Protein AF-B7QLJ0-F1 (afdb_monomer_lite)

Organism: Ixodes scapularis (NCBI:txid6945)

pLDDT: mean 97.87, std 1.23, range [89.75, 98.88]

Sequence (161 aa):
YNNQWMVLDYKLFDPTSKKLPKNLLWILEQMPGYTMSKDVTSVLEKQGYWASYNSPYFQEIIDKSGFPALVKKYGDWYSYAKTPRALIFKRDQKKAVDISSVMKLLRYNDFVNDPLSRCTSCDPPHNAANAISARGDLNPANGTYPFKALSHLAYGGTDAK

InterPro domains:
  IPR007000 Phospholipase B-like [PF04916] (1-161)
  IPR007000 Phospholipase B-like [PTHR12370] (1-161)

Radius of gyration: 17.12 Å; chains: 1; bounding box: 38×37×48 Å

Foldseek 3Di:
DWDWDKDADPVQDDPVDLARDWPRIKIWTDDVPDIDIDTCRVVCSVLVHDDDDPADDDPVCCVVVCLVVVCVQQNQCSPPCQNLANVLCSVCVVQCPDPVSVQCQQQDFPQVPDPSQADPQKVVRRFQLSGSWRDLCPADQPIDDPDDSRHNDPDTRDDDD

Structure (mmCIF, N/CA/C/O backbone):
data_AF-B7QLJ0-F1
#
_entry.id   AF-B7QLJ0-F1
#
loop_
_atom_site.group_PDB
_atom_site.id
_atom_site.type_symbol
_atom_site.label_atom_id
_atom_site.label_alt_id
_atom_site.label_comp_id
_atom_site.label_asym_id
_atom_site.label_entity_id
_atom_site.label_seq_id
_atom_site.pdbx_PDB_ins_code
_atom_site.Cartn_x
_atom_site.Cartn_y
_atom_site.Cartn_z
_atom_site.occupancy
_atom_site.B_iso_or_equiv
_atom_site.auth_seq_id
_atom_site.auth_comp_id
_atom_site.auth_asym_id
_atom_site.auth_atom_id
_atom_site.pdbx_PDB_model_num
ATOM 1 N N . TYR A 1 1 ? -13.972 -6.790 -11.359 1.00 89.75 1 TYR A N 1
ATOM 2 C CA . TYR A 1 1 ? -13.189 -5.827 -10.564 1.00 89.75 1 TYR A CA 1
ATOM 3 C C . TYR A 1 1 ? -12.864 -6.498 -9.237 1.00 89.75 1 TYR A C 1
ATOM 5 O O . TYR A 1 1 ? -13.769 -6.704 -8.442 1.00 89.75 1 TYR A O 1
ATOM 13 N N . ASN A 1 2 ? -11.625 -6.959 -9.069 1.00 97.38 2 ASN A N 1
ATOM 14 C CA . ASN A 1 2 ? -11.165 -7.695 -7.886 1.00 97.38 2 ASN A CA 1
ATOM 15 C C . ASN A 1 2 ? -10.425 -6.715 -6.977 1.00 97.38 2 ASN A C 1
ATOM 17 O O . ASN A 1 2 ? -9.450 -6.117 -7.429 1.00 97.38 2 ASN A O 1
ATOM 21 N N . ASN A 1 3 ? -10.907 -6.524 -5.749 1.00 98.56 3 ASN A N 1
ATOM 22 C CA . ASN A 1 3 ? -10.472 -5.442 -4.865 1.00 98.56 3 ASN A CA 1
ATOM 23 C C . ASN A 1 3 ? -10.228 -5.933 -3.441 1.00 98.56 3 ASN A C 1
ATOM 25 O O . ASN A 1 3 ? -10.793 -6.945 -3.026 1.00 98.56 3 ASN A O 1
ATOM 29 N N . GLN A 1 4 ? -9.450 -5.143 -2.700 1.00 98.62 4 GLN A N 1
ATOM 30 C CA . GLN A 1 4 ? -9.489 -5.089 -1.245 1.00 98.62 4 GLN A CA 1
ATOM 31 C C . GLN A 1 4 ? -10.383 -3.908 -0.844 1.00 98.62 4 GLN A C 1
ATOM 33 O O . GLN A 1 4 ? -10.046 -2.753 -1.100 1.00 98.62 4 GLN A O 1
ATOM 38 N N . TRP A 1 5 ? -11.529 -4.198 -0.245 1.00 98.75 5 TRP A N 1
ATOM 39 C CA . TRP A 1 5 ? -12.455 -3.222 0.310 1.00 98.75 5 TRP A CA 1
ATOM 40 C C . TRP A 1 5 ? -12.149 -2.992 1.785 1.00 98.75 5 TRP A C 1
ATOM 42 O O . TRP A 1 5 ? -11.938 -3.943 2.537 1.00 98.75 5 TRP A O 1
ATOM 52 N N . MET A 1 6 ? -12.155 -1.724 2.186 1.00 98.81 6 MET A N 1
ATOM 53 C CA . MET A 1 6 ? -11.984 -1.283 3.567 1.00 98.81 6 MET A CA 1
ATOM 54 C C . MET A 1 6 ? -13.297 -0.659 4.031 1.00 98.81 6 MET A C 1
ATOM 56 O O . MET A 1 6 ? -13.740 0.330 3.449 1.00 98.81 6 MET A O 1
ATOM 60 N N . VAL A 1 7 ? -13.922 -1.238 5.054 1.00 98.62 7 VAL A N 1
ATOM 61 C CA . VAL A 1 7 ? -15.160 -0.724 5.650 1.00 98.62 7 VAL A CA 1
ATOM 62 C C . VAL A 1 7 ? -14.852 -0.296 7.076 1.00 98.62 7 VAL A C 1
ATOM 64 O O . VAL A 1 7 ? -14.662 -1.137 7.954 1.00 98.62 7 VAL A O 1
ATOM 67 N N . LEU A 1 8 ? -14.761 1.018 7.279 1.00 98.38 8 LEU A N 1
ATOM 68 C CA . LEU A 1 8 ? -14.531 1.642 8.578 1.00 98.38 8 LEU A CA 1
ATOM 69 C C . LEU A 1 8 ? -15.866 2.139 9.139 1.00 98.38 8 LEU A C 1
ATOM 71 O O . LEU A 1 8 ? -16.516 2.985 8.524 1.00 98.38 8 LEU A O 1
ATOM 75 N N . ASP A 1 9 ? -16.271 1.637 10.303 1.00 98.44 9 ASP A N 1
ATOM 76 C CA . ASP A 1 9 ? -17.513 2.057 10.947 1.00 98.44 9 ASP A CA 1
ATOM 77 C C . ASP A 1 9 ? -17.271 3.172 11.972 1.00 98.44 9 ASP A C 1
ATOM 79 O O . ASP A 1 9 ? -17.052 2.926 13.158 1.00 98.44 9 ASP A O 1
ATOM 83 N N . TYR A 1 10 ? -17.378 4.425 11.525 1.00 97.88 10 TYR A N 1
ATOM 84 C CA . TYR A 1 10 ? -17.244 5.589 12.405 1.00 97.88 10 TYR A CA 1
ATOM 85 C C . TYR A 1 10 ? -18.255 5.628 13.559 1.00 97.88 10 TYR A C 1
ATOM 87 O O . TYR A 1 10 ? -17.973 6.280 14.559 1.00 97.88 10 TYR A O 1
ATOM 95 N N . LYS A 1 11 ? -19.387 4.908 13.486 1.00 98.25 11 LYS A N 1
ATOM 96 C CA . LYS A 1 11 ? -20.345 4.830 14.607 1.00 98.25 11 LYS A CA 1
ATOM 97 C C . LYS A 1 11 ? -19.738 4.151 15.837 1.00 98.25 11 LYS A C 1
ATOM 99 O O . LYS A 1 11 ? -20.228 4.352 16.942 1.00 98.25 11 LYS A O 1
ATOM 104 N N . LEU A 1 12 ? -18.705 3.330 15.637 1.00 97.75 12 LEU A N 1
ATOM 105 C CA . LEU A 1 12 ? -17.985 2.637 16.702 1.00 97.75 12 LEU A CA 1
ATOM 106 C C . LEU A 1 12 ? -16.760 3.421 17.188 1.00 97.75 12 LEU A C 1
ATOM 108 O O . LEU A 1 12 ? -16.163 3.048 18.193 1.00 97.75 12 LEU A O 1
ATOM 112 N N . PHE A 1 13 ? -16.341 4.473 16.485 1.00 97.19 13 PHE A N 1
ATOM 113 C CA . PHE A 1 13 ? -15.124 5.191 16.837 1.00 97.19 13 PHE A CA 1
ATOM 114 C C . PHE A 1 13 ? -15.369 6.171 17.990 1.00 97.19 13 PHE A C 1
ATOM 116 O O . PHE A 1 13 ? -16.112 7.138 17.845 1.00 97.19 13 PHE A O 1
ATOM 123 N N . ASP A 1 14 ? -14.690 5.941 19.114 1.00 96.06 14 ASP A N 1
ATOM 124 C CA . ASP A 1 14 ? -14.649 6.855 20.256 1.00 96.06 14 ASP A CA 1
ATOM 125 C C . ASP A 1 14 ? -13.242 7.469 20.377 1.00 96.06 14 ASP A C 1
ATOM 127 O O . ASP A 1 14 ? -12.303 6.759 20.756 1.00 96.06 14 ASP A O 1
ATOM 131 N N . PRO A 1 15 ? -13.068 8.774 20.091 1.00 93.88 15 PRO A N 1
ATOM 132 C CA . PRO A 1 15 ? -11.765 9.435 20.159 1.00 93.88 15 PRO A CA 1
ATOM 133 C C . PRO A 1 15 ? -11.209 9.558 21.587 1.00 93.88 15 PRO A C 1
ATOM 135 O O . PRO A 1 15 ? -10.035 9.886 21.752 1.00 93.88 15 PRO A O 1
ATOM 138 N N . THR A 1 16 ? -12.023 9.323 22.621 1.00 95.81 16 THR A N 1
ATOM 139 C CA . THR A 1 16 ? -11.591 9.361 24.027 1.00 95.81 16 THR A CA 1
ATOM 140 C C . THR A 1 16 ? -11.099 8.002 24.529 1.00 95.81 16 THR A C 1
ATOM 142 O O . THR A 1 16 ? -10.376 7.924 25.528 1.00 95.81 16 THR A O 1
ATOM 145 N N . SER A 1 17 ? -11.444 6.922 23.822 1.00 94.19 17 SER A N 1
ATOM 146 C CA . SER A 1 17 ? -11.044 5.567 24.180 1.00 94.19 17 SER A CA 1
ATOM 147 C C . SER A 1 17 ? -9.579 5.304 23.833 1.00 94.19 17 SER A C 1
ATOM 149 O O . SER A 1 17 ? -9.099 5.594 22.740 1.00 94.19 17 SER A O 1
ATOM 151 N N . LYS A 1 18 ? -8.862 4.647 24.752 1.00 90.50 18 LYS A N 1
ATOM 152 C CA . LYS A 1 18 ? -7.494 4.153 24.505 1.00 90.50 18 LYS A CA 1
ATOM 153 C C . LYS A 1 18 ? -7.453 2.865 23.675 1.00 90.50 18 LYS A C 1
ATOM 155 O O . LYS A 1 18 ? -6.362 2.393 23.368 1.00 90.50 18 LYS A O 1
ATOM 160 N N . LYS A 1 19 ? -8.612 2.263 23.390 1.00 95.56 19 LYS A N 1
ATOM 161 C CA . LYS A 1 19 ? -8.740 1.003 22.652 1.00 95.56 19 LYS A CA 1
ATOM 162 C C . LYS A 1 19 ? -9.758 1.115 21.529 1.00 95.56 19 LYS A C 1
ATOM 164 O O . LYS A 1 19 ? -10.804 1.742 21.700 1.00 95.56 19 LYS A O 1
ATOM 169 N N . LEU A 1 20 ? -9.478 0.447 20.419 1.00 97.12 20 LEU A N 1
ATOM 170 C CA . LEU A 1 20 ? -10.400 0.351 19.296 1.00 97.12 20 LEU A CA 1
ATOM 171 C C . LEU A 1 20 ? -11.380 -0.811 19.534 1.00 97.12 20 LEU A C 1
ATOM 173 O O . LEU A 1 20 ? -10.948 -1.936 19.808 1.00 97.12 20 LEU A O 1
ATOM 177 N N . PRO A 1 21 ? -12.702 -0.583 19.452 1.00 97.19 21 PRO A N 1
ATOM 178 C CA . PRO A 1 21 ? -13.677 -1.647 19.651 1.00 97.19 21 PRO A CA 1
ATOM 179 C C . PRO A 1 21 ? -13.688 -2.606 18.462 1.00 97.19 21 PRO A C 1
ATOM 181 O O . PRO A 1 21 ? -13.552 -2.184 17.318 1.00 97.19 21 PRO A O 1
ATOM 184 N N . LYS A 1 22 ? -13.912 -3.901 18.719 1.00 97.94 22 LYS A N 1
ATOM 185 C CA . LYS A 1 22 ? -14.100 -4.907 17.658 1.00 97.94 22 LYS A CA 1
ATOM 186 C C . LYS A 1 22 ? -15.119 -4.428 16.618 1.00 97.94 22 LYS A C 1
ATOM 188 O O . LYS A 1 22 ? -16.087 -3.755 16.963 1.00 97.94 22 LYS A O 1
ATOM 193 N N . ASN A 1 23 ? -14.932 -4.862 15.377 1.00 98.31 23 ASN A N 1
ATOM 194 C CA . ASN A 1 23 ? -15.702 -4.489 14.193 1.00 98.31 23 ASN A CA 1
ATOM 195 C C . ASN A 1 23 ? -15.530 -3.043 13.707 1.00 98.31 23 ASN A C 1
ATOM 197 O O . ASN A 1 23 ? -16.239 -2.654 12.782 1.00 98.31 23 ASN A O 1
ATOM 201 N N . LEU A 1 24 ? -14.595 -2.264 14.261 1.00 98.56 24 LEU A N 1
ATOM 202 C CA . LEU A 1 24 ? -14.312 -0.917 13.764 1.00 98.56 24 LEU A CA 1
ATOM 203 C C . LEU A 1 24 ? -13.844 -0.935 12.302 1.00 98.56 24 LEU A C 1
ATOM 205 O O . LEU A 1 24 ? -14.333 -0.137 11.508 1.00 98.56 24 LEU A O 1
ATOM 209 N N . LEU A 1 25 ? -12.917 -1.830 11.940 1.00 98.81 25 LEU A N 1
ATOM 210 C CA . LEU A 1 25 ? -12.417 -1.963 10.569 1.00 98.81 25 LEU A CA 1
ATOM 211 C C . LEU A 1 25 ? -12.559 -3.397 10.056 1.00 98.81 25 LEU A C 1
ATOM 213 O O . LEU A 1 25 ? -11.929 -4.326 10.566 1.00 98.81 25 LEU A O 1
ATOM 217 N N . TRP A 1 26 ? -13.318 -3.543 8.974 1.00 98.81 26 TRP A N 1
ATOM 218 C CA . TRP A 1 26 ? -13.444 -4.779 8.210 1.00 98.81 26 TRP A CA 1
ATOM 219 C C . TRP A 1 26 ? -12.724 -4.679 6.872 1.00 98.81 26 TRP A C 1
ATOM 221 O O . TRP A 1 26 ? -12.820 -3.673 6.166 1.00 98.81 26 TRP A O 1
ATOM 231 N N . ILE A 1 27 ? -12.042 -5.763 6.507 1.00 98.88 27 ILE A N 1
ATOM 232 C CA . ILE A 1 27 ? -11.400 -5.923 5.204 1.00 98.88 27 ILE A CA 1
ATOM 233 C C . ILE A 1 27 ? -12.071 -7.062 4.473 1.00 98.88 27 ILE A C 1
ATOM 235 O O . ILE A 1 27 ? -12.205 -8.150 5.032 1.00 98.88 27 ILE A O 1
ATOM 239 N N . LEU A 1 28 ? -12.454 -6.814 3.224 1.00 98.75 28 LEU A N 1
ATOM 240 C CA . LEU A 1 28 ? -12.934 -7.828 2.295 1.00 98.75 28 LEU A CA 1
ATOM 241 C C . LEU A 1 28 ? -12.027 -7.858 1.074 1.00 98.75 28 LEU A C 1
ATOM 243 O O . LEU A 1 28 ? -11.763 -6.827 0.471 1.00 98.75 28 LEU A O 1
ATOM 247 N N . GLU A 1 29 ? -11.596 -9.040 0.666 1.00 98.88 29 GLU A N 1
ATOM 248 C CA . GLU A 1 29 ? -10.853 -9.251 -0.570 1.00 98.88 29 GLU A CA 1
ATOM 249 C C . GLU A 1 29 ? -11.605 -10.217 -1.477 1.00 98.88 29 GLU A C 1
ATOM 251 O O . GLU A 1 29 ? -12.203 -11.190 -1.015 1.00 98.88 29 GLU A O 1
ATOM 256 N N . GLN A 1 30 ? -11.581 -9.933 -2.776 1.00 98.31 30 GLN A N 1
ATOM 257 C CA . GLN A 1 30 ? -12.331 -10.675 -3.783 1.00 98.31 30 GLN A CA 1
ATOM 258 C C . GLN A 1 30 ? -11.433 -11.095 -4.945 1.00 98.31 30 GLN A C 1
ATOM 260 O O . GLN A 1 30 ? -10.658 -10.294 -5.465 1.00 98.31 30 GLN A O 1
ATOM 265 N N . MET A 1 31 ? -11.640 -12.318 -5.426 1.00 97.12 31 MET A N 1
ATOM 266 C CA . MET A 1 31 ? -11.173 -12.827 -6.714 1.00 97.12 31 MET A CA 1
ATOM 267 C C . MET A 1 31 ? -12.283 -13.679 -7.371 1.00 97.12 31 MET A C 1
ATOM 269 O O . MET A 1 31 ? -13.315 -13.924 -6.742 1.00 97.12 31 MET A O 1
ATOM 273 N N . PRO A 1 32 ? -12.150 -14.123 -8.636 1.00 97.44 32 PRO A N 1
ATOM 274 C CA . PRO A 1 32 ? -13.197 -14.908 -9.288 1.00 97.44 32 PRO A CA 1
ATOM 275 C C . PRO A 1 32 ? -13.517 -16.185 -8.501 1.00 97.44 32 PRO A C 1
ATOM 277 O O . PRO A 1 32 ? -12.629 -16.992 -8.241 1.00 97.44 32 PRO A O 1
ATOM 280 N N . GLY A 1 33 ? -14.782 -16.348 -8.106 1.00 96.75 33 GLY A N 1
ATOM 281 C CA . GLY A 1 33 ? -15.254 -17.514 -7.353 1.00 96.75 33 GLY A CA 1
ATOM 282 C C . GLY A 1 33 ? -14.820 -17.580 -5.882 1.00 96.75 33 GLY A C 1
ATOM 283 O O . GLY A 1 33 ? -15.093 -18.589 -5.239 1.00 96.75 33 GLY A O 1
ATOM 284 N N . TYR A 1 34 ? -14.160 -16.549 -5.334 1.00 97.69 34 TYR A N 1
ATOM 285 C CA . TYR A 1 34 ? -13.718 -16.554 -3.937 1.00 97.69 34 TYR A CA 1
ATOM 286 C C . TYR A 1 34 ? -13.708 -15.154 -3.310 1.00 97.69 34 TYR A C 1
ATOM 288 O O . TYR A 1 34 ? -13.167 -14.201 -3.873 1.00 97.69 34 TYR A O 1
ATOM 296 N N . THR A 1 35 ? -14.265 -15.042 -2.108 1.00 98.00 35 THR A N 1
ATOM 297 C CA . THR A 1 35 ? -14.254 -13.822 -1.292 1.00 98.00 35 THR A CA 1
ATOM 298 C C . THR A 1 35 ? -13.890 -14.165 0.136 1.00 98.00 35 THR A C 1
ATOM 300 O O . THR A 1 35 ? -14.360 -15.168 0.669 1.00 98.00 35 THR A O 1
ATOM 303 N N . MET A 1 36 ? -13.121 -13.297 0.779 1.00 98.44 36 MET A N 1
ATOM 304 C CA . MET A 1 36 ? -12.741 -13.452 2.176 1.00 98.44 36 MET A CA 1
ATOM 305 C C . MET A 1 36 ? -12.899 -12.122 2.893 1.00 98.44 36 MET A C 1
ATOM 307 O O . MET A 1 36 ? -12.438 -11.100 2.395 1.00 98.44 36 MET A O 1
ATOM 311 N N . SER A 1 37 ? -13.522 -12.134 4.069 1.00 98.56 37 SER A N 1
ATOM 312 C CA . SER A 1 37 ? -13.687 -10.939 4.894 1.00 98.56 37 SER A CA 1
ATOM 313 C C . SER A 1 37 ? -13.336 -11.206 6.348 1.00 98.56 37 SER A C 1
ATOM 315 O O . SER A 1 37 ? -13.726 -12.240 6.892 1.00 98.56 37 SER A O 1
ATOM 317 N N . LYS A 1 38 ? -12.629 -10.274 6.989 1.00 98.75 38 LYS A N 1
ATOM 318 C CA . LYS A 1 38 ? -12.291 -10.343 8.417 1.00 98.75 38 LYS A CA 1
ATOM 319 C C . LYS A 1 38 ? -12.356 -8.965 9.068 1.00 98.75 38 LYS A C 1
ATOM 321 O O . LYS A 1 38 ? -11.968 -7.971 8.454 1.00 98.75 38 LYS A O 1
ATOM 326 N N . ASP A 1 39 ? -12.768 -8.942 10.332 1.00 98.81 39 ASP A N 1
ATOM 327 C CA . ASP A 1 39 ? -12.463 -7.844 11.251 1.00 98.81 39 ASP A CA 1
ATOM 328 C C . ASP A 1 39 ? -10.945 -7.808 11.480 1.00 98.81 39 ASP A C 1
ATOM 330 O O . ASP A 1 39 ? -10.347 -8.791 11.928 1.00 98.81 39 ASP A O 1
ATOM 334 N N . VAL A 1 40 ? -10.318 -6.681 11.149 1.00 98.69 40 VAL A N 1
ATOM 335 C CA . VAL A 1 40 ? -8.878 -6.447 11.331 1.00 98.69 40 VAL A CA 1
ATOM 336 C C . VAL A 1 40 ? -8.606 -5.348 12.357 1.00 98.69 40 VAL A C 1
ATOM 338 O O . VAL A 1 40 ? -7.497 -4.816 12.415 1.00 98.69 40 VAL A O 1
ATOM 341 N N . THR A 1 41 ? -9.586 -4.995 13.190 1.00 98.69 41 THR A N 1
ATOM 342 C CA . THR A 1 41 ? -9.449 -3.899 14.157 1.00 98.69 41 THR A CA 1
ATOM 343 C C . THR A 1 41 ? -8.251 -4.086 15.087 1.00 98.69 41 THR A C 1
ATOM 345 O O . THR A 1 41 ? -7.535 -3.131 15.372 1.00 98.69 41 THR A O 1
ATOM 348 N N . SER A 1 42 ? -7.968 -5.320 15.509 1.00 98.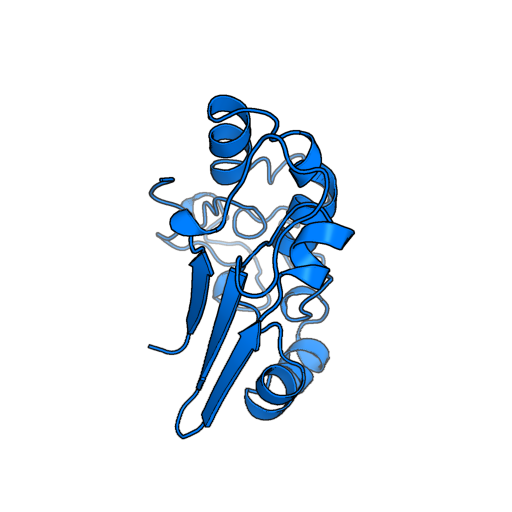19 42 SER A N 1
ATOM 349 C CA . SER A 1 42 ? -6.797 -5.626 16.343 1.00 98.19 42 SER A CA 1
ATOM 350 C C . SER A 1 42 ? -5.465 -5.364 15.630 1.00 98.19 42 SER A C 1
ATOM 352 O O . SER A 1 42 ? -4.476 -5.009 16.270 1.00 98.19 42 SER A O 1
ATOM 354 N N . VAL A 1 43 ? -5.426 -5.504 14.301 1.00 98.19 43 VAL A N 1
ATOM 355 C CA . VAL A 1 43 ? -4.261 -5.157 13.478 1.00 98.19 43 VAL A CA 1
ATOM 356 C C . VAL A 1 43 ? -4.115 -3.641 13.415 1.00 98.19 43 VAL A C 1
ATOM 358 O O . VAL A 1 43 ? -3.029 -3.135 13.696 1.00 98.19 43 VAL A O 1
ATOM 361 N N . LEU A 1 44 ? -5.210 -2.927 13.121 1.00 98.00 44 LEU A N 1
ATOM 362 C CA . LEU A 1 44 ? -5.256 -1.462 13.101 1.00 98.00 44 LEU A CA 1
ATOM 363 C C . LEU A 1 44 ? -4.785 -0.871 14.437 1.00 98.00 44 LEU A C 1
ATOM 365 O O . LEU A 1 44 ? -3.902 -0.018 14.437 1.00 98.00 44 LEU A O 1
ATOM 369 N N . GLU A 1 45 ? -5.308 -1.367 15.560 1.00 97.06 45 GLU A N 1
ATOM 370 C CA . GLU A 1 45 ? -4.933 -0.928 16.910 1.00 97.06 45 GLU A CA 1
ATOM 371 C C . GLU A 1 45 ? -3.442 -1.156 17.182 1.00 97.06 45 GLU A C 1
ATOM 373 O O . GLU A 1 45 ? -2.740 -0.253 17.635 1.00 97.06 45 GLU A O 1
ATOM 378 N N . LYS A 1 46 ? -2.928 -2.349 16.859 1.00 96.81 46 LYS A N 1
ATOM 379 C CA . LYS A 1 46 ? -1.535 -2.717 17.140 1.00 96.81 46 LYS A CA 1
ATOM 380 C C . LYS A 1 46 ? -0.526 -1.904 16.329 1.00 96.81 46 LYS A C 1
ATOM 382 O O . LYS A 1 46 ? 0.556 -1.607 16.834 1.00 96.81 46 LYS A O 1
ATOM 387 N N . GLN A 1 47 ? -0.824 -1.611 15.063 1.00 95.94 47 GLN A N 1
ATOM 388 C CA . GLN A 1 47 ? 0.131 -0.957 14.161 1.00 95.94 47 GLN A CA 1
ATOM 389 C C . GLN A 1 47 ? -0.100 0.553 13.998 1.00 95.94 47 GLN A C 1
ATOM 391 O O . GLN A 1 47 ? 0.817 1.258 13.571 1.00 95.94 47 GLN A O 1
ATOM 396 N N . GLY A 1 48 ? -1.294 1.045 14.343 1.00 95.94 48 GLY A N 1
ATOM 397 C CA . GLY A 1 48 ? -1.689 2.455 14.287 1.00 95.94 48 GLY A CA 1
ATOM 398 C C . GLY A 1 48 ? -2.162 2.953 12.917 1.00 95.94 48 GLY A C 1
ATOM 399 O O . GLY A 1 48 ? -2.417 4.140 12.768 1.00 95.94 48 GLY A O 1
ATOM 400 N N . TYR A 1 49 ? -2.260 2.085 11.907 1.00 98.06 49 TYR A N 1
ATOM 401 C CA . TYR A 1 49 ? -2.721 2.440 10.557 1.00 98.06 49 TYR A CA 1
ATOM 402 C C . TYR A 1 49 ? -3.240 1.203 9.814 1.00 98.06 49 TYR A C 1
ATOM 404 O O . TYR A 1 49 ? -3.015 0.080 10.252 1.00 98.06 49 TYR A O 1
ATOM 412 N N . TRP A 1 50 ? -3.884 1.376 8.663 1.00 98.62 50 TRP A N 1
ATOM 413 C CA . TRP A 1 50 ? -4.084 0.319 7.667 1.00 98.62 50 TRP A CA 1
ATOM 414 C C . TRP A 1 50 ? -3.740 0.892 6.294 1.00 98.62 50 TRP A C 1
ATOM 416 O O . TRP A 1 50 ? -4.203 1.977 5.954 1.00 98.62 50 TRP A O 1
ATOM 426 N N . ALA A 1 51 ? -2.914 0.196 5.514 1.00 98.31 51 ALA A N 1
ATOM 427 C CA . ALA A 1 51 ? -2.507 0.642 4.185 1.00 98.31 51 ALA A CA 1
ATOM 428 C C . ALA A 1 51 ? -2.912 -0.381 3.126 1.00 98.31 51 ALA A C 1
ATOM 430 O O . ALA A 1 51 ? -2.779 -1.584 3.338 1.00 98.31 51 ALA A O 1
ATOM 431 N N . SER A 1 52 ? -3.350 0.117 1.970 1.00 98.62 52 SER A N 1
ATOM 432 C CA . SER A 1 52 ? -3.727 -0.687 0.810 1.00 98.62 52 SER A CA 1
ATOM 433 C C . SER A 1 52 ? -3.003 -0.181 -0.435 1.00 98.62 52 SER A C 1
ATOM 435 O O . SER A 1 52 ? -2.892 1.025 -0.654 1.00 98.62 52 SER A O 1
ATOM 437 N N . TYR A 1 53 ? -2.451 -1.096 -1.231 1.00 98.25 53 TYR A N 1
ATOM 438 C CA . TYR A 1 53 ? -1.530 -0.761 -2.328 1.00 98.25 53 TYR A CA 1
ATOM 439 C C . TYR A 1 53 ? -1.527 -1.832 -3.431 1.00 98.25 53 TYR A C 1
ATOM 441 O O . TYR A 1 53 ? -0.484 -2.210 -3.960 1.00 98.25 53 TYR A O 1
ATOM 449 N N . ASN A 1 54 ? -2.714 -2.327 -3.794 1.00 97.56 54 ASN A N 1
ATOM 450 C CA . ASN A 1 54 ? -2.929 -3.321 -4.862 1.00 97.56 54 ASN A CA 1
ATOM 451 C C . ASN A 1 54 ? -2.253 -4.691 -4.642 1.00 97.56 54 ASN A C 1
ATOM 453 O O . ASN A 1 54 ? -2.076 -5.441 -5.598 1.00 97.56 54 ASN A O 1
ATOM 457 N N . SER A 1 55 ? -1.889 -5.026 -3.404 1.00 97.12 55 SER A N 1
ATOM 458 C CA . SER A 1 55 ? -1.473 -6.376 -3.005 1.00 97.12 55 SER A CA 1
ATOM 459 C C . SER A 1 55 ? -2.489 -6.931 -2.004 1.00 97.12 55 SER A C 1
ATOM 461 O O . SER A 1 55 ? -2.823 -6.201 -1.066 1.00 97.12 55 SER A O 1
ATOM 463 N N . PRO A 1 56 ? -2.989 -8.168 -2.178 1.00 98.06 56 PRO A N 1
ATOM 464 C CA . PRO A 1 56 ? -3.882 -8.775 -1.202 1.00 98.06 56 PRO A CA 1
ATOM 465 C C . PRO A 1 56 ? -3.135 -9.047 0.108 1.00 98.06 56 PRO A C 1
ATOM 467 O O . PRO A 1 56 ? -1.946 -9.356 0.102 1.00 98.06 56 PRO A O 1
ATOM 470 N N . TYR A 1 57 ? -3.842 -8.905 1.220 1.00 98.56 57 TYR A N 1
ATOM 471 C CA . TYR A 1 57 ? -3.390 -9.102 2.589 1.00 98.56 57 TYR A CA 1
ATOM 472 C C . TYR A 1 57 ? -3.626 -10.534 3.059 1.00 98.56 57 TYR A C 1
ATOM 474 O O . TYR A 1 57 ? -2.784 -11.096 3.762 1.00 98.56 57 TYR A O 1
ATOM 482 N N . PHE A 1 58 ? -4.767 -11.141 2.715 1.00 98.56 58 PHE A N 1
ATOM 483 C CA . PHE A 1 58 ? -5.067 -12.482 3.196 1.00 98.56 58 PHE A CA 1
ATOM 484 C C . PHE A 1 58 ? -4.215 -13.509 2.452 1.00 98.56 58 PHE A C 1
ATOM 486 O O . PHE A 1 58 ? -4.317 -13.644 1.233 1.00 98.56 58 PHE A O 1
ATOM 493 N N . GLN A 1 59 ? -3.414 -14.275 3.202 1.00 97.81 59 GLN A N 1
ATOM 494 C CA . GLN A 1 59 ? -2.491 -15.269 2.642 1.00 97.81 59 GLN A CA 1
ATOM 495 C C . GLN A 1 59 ? -3.177 -16.227 1.662 1.00 97.81 59 GLN A C 1
ATOM 497 O O . GLN A 1 59 ? -2.647 -16.500 0.593 1.00 97.81 59 GLN A O 1
ATOM 502 N N . GLU A 1 60 ? -4.398 -16.662 1.968 1.00 98.00 60 GLU A N 1
ATOM 503 C CA . GLU A 1 60 ? -5.145 -17.551 1.083 1.00 98.00 60 GLU A CA 1
ATOM 504 C C . GLU A 1 60 ? -5.456 -16.919 -0.286 1.00 98.00 60 GLU A C 1
ATOM 506 O O . GLU A 1 60 ? -5.377 -17.591 -1.314 1.00 98.00 60 GLU A O 1
ATOM 511 N N . ILE A 1 61 ? -5.772 -15.621 -0.325 1.00 98.31 61 ILE A N 1
ATOM 512 C CA . ILE A 1 61 ? -6.000 -14.905 -1.584 1.00 98.31 61 ILE A CA 1
ATOM 513 C C . ILE A 1 61 ? -4.677 -14.645 -2.299 1.00 98.31 61 ILE A C 1
ATOM 515 O O . ILE A 1 61 ? -4.628 -14.805 -3.518 1.00 98.31 61 ILE A O 1
ATOM 519 N N . ILE A 1 62 ? -3.595 -14.318 -1.581 1.00 98.06 62 ILE A N 1
ATOM 520 C CA . ILE A 1 62 ? -2.240 -14.230 -2.157 1.00 98.06 62 ILE A CA 1
ATOM 521 C C . ILE A 1 62 ? -1.903 -15.537 -2.894 1.00 98.06 62 ILE A C 1
ATOM 523 O O . ILE A 1 62 ? -1.562 -15.506 -4.078 1.00 98.06 62 ILE A O 1
ATOM 527 N N . ASP A 1 63 ? -2.068 -16.681 -2.230 1.00 97.69 63 ASP A N 1
ATOM 528 C CA . ASP A 1 63 ? -1.700 -17.993 -2.765 1.00 97.69 63 ASP A CA 1
ATOM 529 C C . ASP A 1 63 ? -2.539 -18.375 -3.992 1.00 97.69 63 ASP A C 1
ATOM 531 O O . ASP A 1 63 ? -2.001 -18.847 -4.995 1.00 97.69 63 ASP A O 1
ATOM 535 N N . LYS A 1 64 ? -3.852 -18.115 -3.953 1.00 97.31 64 LYS A N 1
ATOM 536 C CA . LYS A 1 64 ? -4.776 -18.438 -5.055 1.00 97.31 64 LYS A CA 1
ATOM 537 C C . LYS A 1 64 ? -4.671 -17.485 -6.249 1.00 97.31 64 LYS A C 1
ATOM 539 O O . LYS A 1 64 ? -5.012 -17.874 -7.363 1.00 97.31 64 LYS A O 1
ATOM 544 N N . SER A 1 65 ? -4.218 -16.248 -6.049 1.00 96.69 65 SER A N 1
ATOM 545 C CA . SER A 1 65 ? -4.186 -15.212 -7.097 1.00 96.69 65 SER A CA 1
ATOM 546 C C . SER A 1 65 ? -2.891 -15.181 -7.923 1.00 96.69 65 SER A C 1
ATOM 548 O O . SER A 1 65 ? -2.734 -14.321 -8.788 1.00 96.69 65 SER A O 1
ATOM 550 N N . GLY A 1 66 ? -1.965 -16.120 -7.693 1.00 96.81 66 GLY A N 1
ATOM 551 C CA . GLY A 1 66 ? -0.73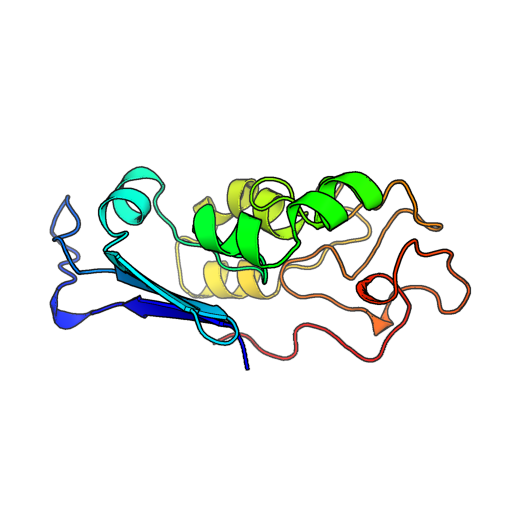6 -16.265 -8.485 1.00 96.81 66 GLY A CA 1
ATOM 552 C C . GLY A 1 66 ? 0.410 -15.332 -8.076 1.00 96.81 66 GLY A C 1
ATOM 553 O O . GLY A 1 66 ? 1.467 -15.341 -8.713 1.00 96.81 66 GLY A O 1
ATOM 554 N N . PHE A 1 67 ? 0.253 -14.572 -6.989 1.00 97.56 67 PHE A N 1
ATOM 555 C CA . PHE A 1 67 ? 1.307 -13.716 -6.437 1.00 97.56 67 PHE A CA 1
ATOM 556 C C . PHE A 1 67 ? 2.609 -14.472 -6.112 1.00 97.56 67 PHE A C 1
ATOM 558 O O . PHE A 1 67 ? 3.668 -13.937 -6.445 1.00 97.56 67 PHE A O 1
ATOM 565 N N . PRO A 1 68 ? 2.605 -15.714 -5.576 1.00 98.12 68 PRO A N 1
ATOM 566 C CA . PRO A 1 68 ? 3.847 -16.452 -5.327 1.00 98.12 68 PRO A CA 1
ATOM 567 C C . PRO A 1 68 ? 4.730 -16.622 -6.574 1.00 98.12 68 PRO A C 1
ATOM 569 O O . PRO A 1 68 ? 5.951 -16.477 -6.503 1.00 98.12 68 PRO A O 1
ATOM 572 N N . ALA A 1 69 ? 4.125 -16.866 -7.741 1.00 98.44 69 ALA A N 1
ATOM 573 C CA . ALA A 1 69 ? 4.860 -16.980 -9.000 1.00 98.44 69 ALA A CA 1
ATOM 574 C C . ALA A 1 69 ? 5.437 -15.628 -9.454 1.00 98.44 69 ALA A C 1
ATOM 576 O O . ALA A 1 69 ? 6.559 -15.573 -9.961 1.00 98.44 69 ALA A O 1
ATOM 577 N N . LEU A 1 70 ? 4.702 -14.532 -9.237 1.00 98.06 70 LEU A N 1
ATOM 578 C CA . LEU A 1 70 ? 5.167 -13.177 -9.538 1.00 98.06 70 LEU A CA 1
ATOM 579 C C . LEU A 1 70 ? 6.303 -12.745 -8.608 1.00 98.06 70 LEU A C 1
ATOM 581 O O . LEU A 1 70 ? 7.276 -12.175 -9.088 1.00 98.06 70 LEU A O 1
ATOM 585 N N . VAL A 1 71 ? 6.238 -13.087 -7.318 1.00 98.06 71 VAL A N 1
ATOM 586 C CA . VAL A 1 71 ? 7.340 -12.873 -6.368 1.00 98.06 71 VAL A CA 1
ATOM 587 C C . VAL A 1 71 ? 8.578 -13.653 -6.801 1.00 98.06 71 VAL A C 1
ATOM 589 O O . VAL A 1 71 ? 9.670 -13.095 -6.836 1.00 98.06 71 VAL A O 1
ATOM 592 N N . LYS A 1 72 ? 8.429 -14.917 -7.217 1.00 98.12 72 LYS A N 1
ATOM 593 C CA . LYS A 1 72 ? 9.556 -15.704 -7.742 1.00 98.12 72 LYS A CA 1
ATOM 594 C C . LYS A 1 72 ? 10.176 -15.076 -8.997 1.00 98.12 72 LYS A C 1
ATOM 596 O O . LYS A 1 72 ? 11.386 -15.156 -9.174 1.00 98.12 72 LYS A O 1
ATOM 601 N N . LYS A 1 73 ? 9.359 -14.482 -9.874 1.00 97.88 73 LYS A N 1
ATOM 602 C CA . LYS A 1 73 ? 9.807 -13.931 -11.163 1.00 97.88 73 LYS A CA 1
ATOM 603 C C . LYS A 1 73 ? 10.368 -12.508 -11.069 1.00 97.88 73 LYS A C 1
ATOM 605 O O . LYS A 1 73 ? 11.344 -12.202 -11.743 1.00 97.88 73 LYS A O 1
ATOM 610 N N . TYR A 1 74 ? 9.736 -11.644 -10.283 1.00 97.25 74 TYR A N 1
ATOM 611 C CA . TYR A 1 74 ? 9.992 -10.198 -10.254 1.00 97.25 74 TYR A CA 1
ATOM 612 C C . TYR A 1 74 ? 10.375 -9.674 -8.862 1.00 97.25 74 TYR A C 1
ATOM 614 O O . TYR A 1 74 ? 10.623 -8.481 -8.697 1.00 97.25 74 TYR A O 1
ATOM 622 N N . GLY A 1 75 ? 10.430 -10.547 -7.857 1.00 97.00 75 GLY A N 1
ATOM 623 C CA . GLY A 1 75 ? 10.866 -10.211 -6.509 1.00 97.00 75 GLY A CA 1
ATOM 624 C C . GLY A 1 75 ? 9.843 -9.408 -5.707 1.00 97.00 75 GLY A C 1
ATOM 625 O O . GLY A 1 75 ? 8.625 -9.548 -5.850 1.00 97.00 75 GLY A O 1
ATOM 626 N N . ASP A 1 76 ? 10.370 -8.557 -4.830 1.00 97.62 76 ASP A N 1
ATOM 627 C CA . ASP A 1 76 ? 9.613 -7.890 -3.769 1.00 97.62 76 ASP A CA 1
ATOM 628 C C . ASP A 1 76 ? 8.585 -6.863 -4.253 1.00 97.62 76 ASP A C 1
ATOM 630 O O . ASP A 1 76 ? 7.699 -6.479 -3.493 1.00 97.62 76 ASP A O 1
ATOM 634 N N . TRP A 1 77 ? 8.608 -6.482 -5.534 1.00 97.75 77 TRP A N 1
ATOM 635 C CA . TRP A 1 77 ? 7.565 -5.623 -6.098 1.00 97.75 77 TRP A CA 1
ATOM 636 C C . TRP A 1 77 ? 6.169 -6.264 -6.030 1.00 97.75 77 TRP A C 1
ATOM 638 O O . TRP A 1 77 ? 5.170 -5.552 -5.964 1.00 97.75 77 TRP A O 1
ATOM 648 N N . TYR A 1 78 ? 6.103 -7.599 -5.987 1.00 97.81 78 TYR A N 1
ATOM 649 C CA . TYR A 1 78 ? 4.864 -8.357 -5.808 1.00 97.81 78 TYR A CA 1
ATOM 650 C C . TYR A 1 78 ? 4.720 -8.970 -4.409 1.00 97.81 78 TYR A C 1
ATOM 652 O O . TYR A 1 78 ? 3.763 -9.699 -4.172 1.00 97.81 78 TYR A O 1
ATOM 660 N N . SER A 1 79 ? 5.632 -8.727 -3.462 1.00 96.81 79 SER A N 1
ATOM 661 C CA . SER A 1 79 ? 5.467 -9.251 -2.101 1.00 96.81 79 SER A CA 1
ATOM 662 C C . SER A 1 79 ? 4.700 -8.249 -1.239 1.00 96.81 79 SER A C 1
ATOM 664 O O . SER A 1 79 ? 5.034 -7.068 -1.210 1.00 96.81 79 SER A O 1
ATOM 666 N N . TYR A 1 80 ? 3.678 -8.710 -0.506 1.00 98.19 80 TYR A N 1
ATOM 667 C CA . TYR A 1 80 ? 2.788 -7.822 0.257 1.00 98.19 80 TYR A CA 1
ATOM 668 C C . TYR A 1 80 ? 3.561 -6.824 1.136 1.00 98.19 80 TYR A C 1
ATOM 670 O O . TYR A 1 80 ? 3.360 -5.618 1.055 1.00 98.19 80 TYR A O 1
ATOM 678 N N . ALA A 1 81 ? 4.515 -7.316 1.930 1.00 97.75 81 ALA A N 1
ATOM 679 C CA . ALA A 1 81 ? 5.205 -6.503 2.928 1.00 97.75 81 ALA A CA 1
ATOM 680 C C . ALA A 1 81 ? 6.383 -5.665 2.395 1.00 97.75 81 ALA A C 1
ATOM 682 O O . ALA A 1 81 ? 6.904 -4.841 3.151 1.00 97.75 81 ALA A O 1
ATOM 683 N N . LYS A 1 82 ? 6.852 -5.893 1.159 1.00 98.12 82 LYS A N 1
ATOM 684 C CA . LYS A 1 82 ? 8.094 -5.277 0.654 1.00 98.12 82 LYS A CA 1
ATOM 685 C C . LYS A 1 82 ? 7.955 -4.592 -0.704 1.00 98.12 82 LYS A C 1
ATOM 687 O O . LYS A 1 82 ? 8.963 -4.169 -1.268 1.00 98.12 82 LYS A O 1
ATOM 692 N N . THR A 1 83 ? 6.731 -4.389 -1.192 1.00 98.25 83 THR A N 1
ATOM 693 C CA . THR A 1 83 ? 6.526 -3.442 -2.294 1.00 98.25 83 THR A CA 1
ATOM 694 C C . THR A 1 83 ? 7.041 -2.048 -1.897 1.00 98.25 83 THR A C 1
ATOM 696 O O . THR A 1 83 ? 6.985 -1.690 -0.713 1.00 98.25 83 THR A O 1
ATOM 699 N N . PRO A 1 84 ? 7.467 -1.205 -2.855 1.00 98.56 84 PRO A N 1
ATOM 700 C CA . PRO A 1 84 ? 7.849 0.179 -2.571 1.00 98.56 84 PRO A CA 1
ATOM 701 C C . PRO A 1 84 ? 6.813 0.943 -1.736 1.00 98.56 84 PRO A C 1
ATOM 703 O O . PRO A 1 84 ? 7.156 1.574 -0.740 1.00 98.56 84 PRO A O 1
ATOM 706 N N . ARG A 1 85 ? 5.520 0.813 -2.067 1.00 98.81 85 ARG A N 1
ATOM 707 C CA . ARG A 1 85 ? 4.430 1.470 -1.328 1.00 98.81 85 ARG A CA 1
ATOM 708 C C . ARG A 1 85 ? 4.272 0.929 0.090 1.00 98.81 85 ARG A C 1
ATOM 710 O O . ARG A 1 85 ? 4.097 1.725 1.008 1.00 98.81 85 ARG A O 1
ATOM 717 N N . ALA A 1 86 ? 4.381 -0.386 0.288 1.00 98.75 86 ALA A N 1
ATOM 718 C CA . ALA A 1 86 ? 4.346 -0.985 1.622 1.00 98.75 86 ALA A CA 1
ATOM 719 C C . ALA A 1 86 ? 5.479 -0.444 2.507 1.00 98.75 86 ALA A C 1
ATOM 721 O O . ALA A 1 86 ? 5.254 -0.087 3.664 1.00 98.75 86 ALA A O 1
ATOM 722 N N . LEU A 1 87 ? 6.687 -0.330 1.946 1.00 98.88 87 LEU A N 1
ATOM 723 C CA 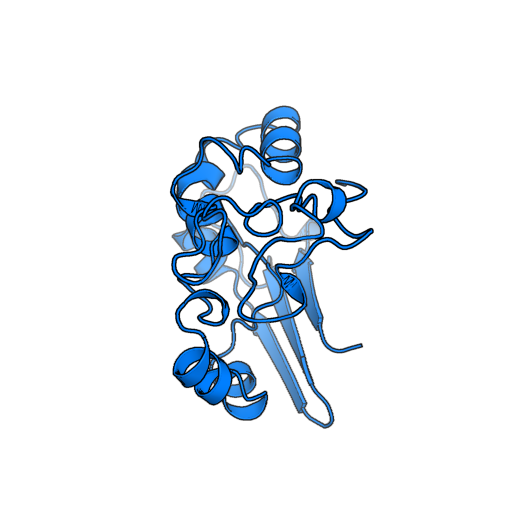. LEU A 1 87 ? 7.855 0.189 2.653 1.00 98.88 87 LEU A CA 1
ATOM 724 C C . LEU A 1 87 ? 7.736 1.692 2.946 1.00 98.88 87 LEU A C 1
ATOM 726 O O . LEU A 1 87 ? 8.041 2.104 4.066 1.00 98.88 87 LEU A O 1
ATOM 730 N N . ILE A 1 88 ? 7.242 2.497 1.997 1.00 98.88 88 ILE A N 1
ATOM 731 C CA . ILE A 1 88 ? 7.011 3.936 2.201 1.00 98.88 88 ILE A CA 1
ATOM 732 C C . ILE A 1 88 ? 5.947 4.159 3.280 1.00 98.88 88 ILE A C 1
ATOM 734 O O . ILE A 1 88 ? 6.196 4.903 4.225 1.00 98.88 88 ILE A O 1
ATOM 738 N N . PHE A 1 89 ? 4.802 3.466 3.222 1.00 98.81 89 PHE A N 1
ATOM 739 C CA . PHE A 1 89 ? 3.786 3.561 4.276 1.00 98.81 89 PHE A CA 1
ATOM 740 C C . PHE A 1 89 ? 4.346 3.150 5.639 1.00 98.81 89 PHE A C 1
ATOM 742 O O . PHE A 1 89 ? 4.169 3.871 6.618 1.00 98.81 89 PHE A O 1
ATOM 749 N N . LYS A 1 90 ? 5.083 2.036 5.709 1.00 98.62 90 LYS A N 1
ATOM 750 C CA . LYS A 1 90 ? 5.707 1.580 6.956 1.00 98.62 90 LYS A CA 1
ATOM 751 C C . LYS A 1 90 ? 6.666 2.624 7.543 1.00 98.62 90 LYS A C 1
ATOM 753 O O . LYS A 1 90 ? 6.703 2.775 8.764 1.00 98.62 90 LYS A O 1
ATOM 758 N N . ARG A 1 91 ? 7.430 3.324 6.696 1.00 98.75 91 ARG A N 1
ATOM 759 C CA . ARG A 1 91 ? 8.366 4.389 7.093 1.00 98.75 91 ARG A CA 1
ATOM 760 C C . ARG A 1 91 ? 7.640 5.663 7.534 1.00 98.75 91 ARG A C 1
ATOM 762 O O . ARG A 1 91 ? 7.999 6.239 8.558 1.00 98.75 91 ARG A O 1
ATOM 769 N N . ASP A 1 92 ? 6.642 6.099 6.769 1.00 98.75 92 ASP A N 1
ATOM 770 C CA . ASP A 1 92 ? 6.151 7.479 6.818 1.00 98.75 92 ASP A CA 1
ATOM 771 C C . ASP A 1 92 ? 4.762 7.657 7.425 1.00 98.75 92 ASP A C 1
ATOM 773 O O . ASP A 1 92 ? 4.424 8.790 7.759 1.00 98.75 92 ASP A O 1
ATOM 777 N N . GLN A 1 93 ? 3.975 6.594 7.637 1.00 98.31 93 GLN A N 1
ATOM 778 C CA . GLN A 1 93 ? 2.603 6.719 8.162 1.00 98.31 93 GLN A CA 1
ATOM 779 C C . GLN A 1 93 ? 2.524 7.548 9.452 1.00 98.31 93 GLN A C 1
ATOM 781 O O . GLN A 1 93 ? 1.620 8.358 9.605 1.00 98.31 93 GLN A O 1
ATOM 786 N N . LYS A 1 94 ? 3.534 7.452 10.328 1.00 98.06 94 LYS A N 1
ATOM 787 C CA . LYS A 1 94 ? 3.567 8.187 11.603 1.00 98.06 94 LYS A CA 1
ATOM 788 C C . LYS A 1 94 ? 3.690 9.703 11.439 1.00 98.06 94 LYS A C 1
ATOM 790 O O . LYS A 1 94 ? 3.477 10.432 12.399 1.00 98.06 94 LYS A O 1
ATOM 795 N N . LYS A 1 95 ? 4.086 10.179 10.254 1.00 98.06 95 LYS A N 1
ATOM 796 C CA . LYS A 1 95 ? 4.159 11.608 9.924 1.00 98.06 95 LYS A CA 1
ATOM 797 C C . LYS A 1 95 ? 2.775 12.190 9.616 1.00 98.06 95 LYS A C 1
ATOM 799 O O . LYS A 1 95 ? 2.641 13.408 9.615 1.00 98.06 95 LYS A O 1
ATOM 804 N N . ALA A 1 96 ? 1.780 11.346 9.337 1.00 97.75 96 ALA A N 1
ATOM 805 C CA . ALA A 1 96 ? 0.407 11.742 9.061 1.00 97.75 96 ALA A CA 1
ATOM 806 C C . ALA A 1 96 ? -0.368 11.908 10.379 1.00 97.75 96 ALA A C 1
ATOM 808 O O . ALA A 1 96 ? -1.024 10.985 10.855 1.00 97.75 96 ALA A O 1
ATOM 809 N N . VAL A 1 97 ? -0.233 13.082 10.994 1.00 97.31 97 VAL A N 1
ATOM 810 C CA . VAL A 1 97 ? -0.804 13.418 12.314 1.00 97.31 97 VAL A CA 1
ATOM 811 C C . VAL A 1 97 ? -2.032 14.327 12.227 1.00 97.31 97 VAL A C 1
ATOM 813 O O . VAL A 1 97 ? -2.724 14.539 13.217 1.00 97.31 97 VAL A O 1
ATOM 816 N N . ASP A 1 98 ? -2.305 14.859 11.041 1.00 97.88 98 ASP A N 1
ATOM 817 C CA . ASP A 1 98 ? -3.438 15.719 10.723 1.00 97.88 98 ASP A CA 1
ATOM 818 C C . ASP A 1 98 ? -3.847 15.528 9.252 1.00 97.88 98 ASP A C 1
ATOM 820 O O . ASP A 1 98 ? -3.166 14.856 8.474 1.00 97.88 98 ASP A O 1
ATOM 824 N N . ILE A 1 99 ? -4.965 16.128 8.840 1.00 97.88 99 ILE A N 1
ATOM 825 C CA . ILE A 1 99 ? -5.484 15.984 7.470 1.00 97.88 99 ILE A CA 1
ATOM 826 C C . ILE A 1 99 ? -4.465 16.475 6.426 1.00 97.88 99 ILE A C 1
ATOM 828 O O . ILE A 1 99 ? -4.294 15.845 5.385 1.00 97.88 99 ILE A O 1
ATOM 832 N N . SER A 1 100 ? -3.749 17.570 6.699 1.00 98.44 100 SER A N 1
ATOM 833 C CA . SER A 1 100 ? -2.763 18.136 5.766 1.00 98.44 100 SER A CA 1
ATOM 834 C C . SER A 1 100 ? -1.602 17.169 5.510 1.00 98.44 100 SER A C 1
ATOM 836 O O . SER A 1 100 ? -1.222 16.908 4.366 1.00 98.44 100 SER A O 1
ATOM 838 N N . SER A 1 101 ? -1.071 16.569 6.572 1.00 98.56 101 SER A N 1
ATOM 839 C CA . SER A 1 101 ? 0.011 15.589 6.513 1.00 98.56 101 SER A CA 1
ATOM 840 C C . SER A 1 101 ? -0.442 14.237 5.952 1.00 98.56 101 SER A C 1
ATOM 842 O O . SER A 1 101 ? 0.332 13.618 5.218 1.00 98.56 101 SER A O 1
ATOM 844 N N . VAL A 1 102 ? -1.697 13.819 6.178 1.00 98.38 102 VAL A N 1
ATOM 845 C CA . VAL A 1 102 ? -2.318 12.689 5.457 1.00 98.38 102 VAL A CA 1
ATOM 846 C C . VAL A 1 102 ? -2.329 12.970 3.956 1.00 98.38 102 VAL A C 1
ATOM 848 O O . VAL A 1 102 ? -1.818 12.166 3.179 1.00 98.38 102 VAL A O 1
ATOM 851 N N . MET A 1 103 ? -2.830 14.132 3.530 1.00 98.56 103 MET A N 1
ATOM 852 C CA . MET A 1 103 ? -2.882 14.498 2.111 1.00 98.56 103 MET A CA 1
ATOM 853 C C . MET A 1 103 ? -1.487 14.584 1.489 1.00 98.56 103 MET A C 1
ATOM 855 O O . MET A 1 103 ? -1.280 14.119 0.367 1.00 98.56 103 MET A O 1
ATOM 859 N N . LYS A 1 104 ? -0.502 15.104 2.231 1.00 98.56 104 LYS A N 1
ATOM 860 C CA . LYS A 1 104 ? 0.901 15.123 1.803 1.00 98.56 104 LYS A CA 1
ATOM 861 C C . LYS A 1 104 ? 1.456 13.712 1.596 1.00 98.56 104 LYS A C 1
ATOM 863 O O . LYS A 1 104 ? 2.136 13.480 0.600 1.00 98.56 104 LYS A O 1
ATOM 868 N N . LEU A 1 105 ? 1.157 12.774 2.498 1.00 98.69 105 LEU A N 1
ATOM 869 C CA . LEU A 1 105 ? 1.558 11.372 2.356 1.00 98.69 105 LEU A CA 1
ATOM 870 C C . LEU A 1 105 ? 0.870 10.710 1.154 1.00 98.69 105 LEU A C 1
ATOM 872 O O . LEU A 1 105 ? 1.537 10.056 0.357 1.00 98.69 105 LEU A O 1
ATOM 876 N N . LEU A 1 106 ? -0.439 10.913 0.980 1.00 98.69 106 LEU A N 1
ATOM 877 C CA . LEU A 1 106 ? -1.195 10.346 -0.143 1.00 98.69 106 LEU A CA 1
ATOM 878 C C . LEU A 1 106 ? -0.739 10.892 -1.503 1.00 98.69 106 LEU A C 1
ATOM 880 O O . LEU A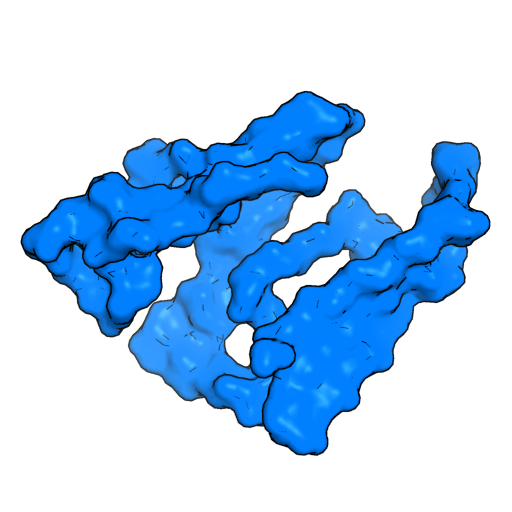 1 106 ? -0.814 10.181 -2.500 1.00 98.69 106 LEU A O 1
ATOM 884 N N . ARG A 1 107 ? -0.222 12.125 -1.552 1.00 98.69 107 ARG A N 1
ATOM 885 C CA . ARG A 1 107 ? 0.359 12.746 -2.756 1.00 98.69 107 ARG A CA 1
ATOM 886 C C . ARG A 1 107 ? 1.862 12.499 -2.916 1.00 98.69 107 ARG A C 1
ATOM 888 O O . ARG A 1 107 ? 2.457 13.015 -3.859 1.00 98.69 107 ARG A O 1
ATOM 895 N N . TYR A 1 108 ? 2.488 11.731 -2.024 1.00 98.88 108 TYR A N 1
ATOM 896 C CA . TYR A 1 108 ? 3.938 11.580 -2.000 1.00 98.88 108 TYR A CA 1
ATOM 897 C C . TYR A 1 108 ? 4.474 10.861 -3.244 1.00 98.88 108 TYR A C 1
ATOM 899 O O . TYR A 1 108 ? 4.122 9.707 -3.521 1.00 98.88 108 TYR A O 1
ATOM 907 N N . ASN A 1 109 ? 5.369 11.549 -3.955 1.00 98.88 109 ASN A N 1
ATOM 908 C CA . ASN A 1 109 ? 6.229 10.997 -4.991 1.00 98.88 109 ASN A CA 1
ATOM 909 C C . ASN A 1 109 ? 7.509 11.831 -5.103 1.00 98.88 109 ASN A C 1
ATOM 911 O O . ASN A 1 109 ? 7.487 12.949 -5.609 1.00 98.88 109 ASN A O 1
ATOM 915 N N . ASP A 1 110 ? 8.609 11.271 -4.616 1.00 98.69 110 ASP A N 1
ATOM 916 C CA . ASP A 1 110 ? 9.951 11.850 -4.690 1.00 98.69 110 ASP A CA 1
ATOM 917 C C . ASP A 1 110 ? 10.916 10.823 -5.306 1.00 98.69 110 ASP A C 1
ATOM 919 O O . ASP A 1 110 ? 11.991 10.542 -4.785 1.00 98.69 110 ASP A O 1
ATOM 923 N N . PHE A 1 111 ? 10.484 10.176 -6.396 1.00 98.69 111 PHE A N 1
ATOM 924 C CA . PHE A 1 111 ? 11.115 8.956 -6.917 1.00 98.69 111 PHE A CA 1
ATOM 925 C C . PHE A 1 111 ? 12.589 9.093 -7.329 1.00 98.69 111 PHE A C 1
ATOM 927 O O . PHE A 1 111 ? 13.311 8.094 -7.415 1.00 98.69 111 PHE A O 1
ATOM 934 N N . VAL A 1 112 ? 13.032 10.320 -7.602 1.00 98.19 112 VAL A N 1
ATOM 935 C CA . VAL A 1 112 ? 14.427 10.629 -7.928 1.00 98.19 112 VAL A CA 1
ATOM 936 C C . VAL A 1 112 ? 15.311 10.526 -6.683 1.00 98.19 112 VAL A C 1
ATOM 938 O O . VAL A 1 112 ? 16.433 10.038 -6.776 1.00 98.19 112 VAL A O 1
ATOM 941 N N . ASN A 1 113 ? 14.809 10.918 -5.510 1.00 98.38 113 ASN A N 1
ATOM 942 C CA . ASN A 1 113 ? 15.607 10.990 -4.284 1.00 98.38 113 ASN A CA 1
ATOM 943 C C . ASN A 1 113 ? 15.294 9.863 -3.290 1.00 98.38 113 ASN A C 1
ATOM 945 O O . ASN A 1 113 ? 16.164 9.489 -2.503 1.00 98.38 113 ASN A O 1
ATOM 949 N N . ASP A 1 114 ? 14.084 9.291 -3.316 1.00 98.62 114 ASP A N 1
ATOM 950 C CA . ASP A 1 114 ? 13.698 8.228 -2.387 1.00 98.62 114 ASP A CA 1
ATOM 951 C C . ASP A 1 114 ? 14.367 6.890 -2.765 1.00 98.62 114 ASP A C 1
ATOM 953 O O . ASP A 1 114 ? 14.080 6.326 -3.829 1.00 98.62 114 ASP A O 1
ATOM 957 N N . PRO A 1 115 ? 15.224 6.310 -1.901 1.00 98.38 115 PRO A N 1
ATOM 958 C CA . PRO A 1 115 ? 15.824 5.005 -2.163 1.00 98.38 115 PRO A CA 1
ATOM 959 C C . PRO A 1 115 ? 14.788 3.881 -2.305 1.00 98.38 115 PRO A C 1
ATOM 961 O O . PRO A 1 115 ? 15.059 2.908 -3.008 1.00 98.38 115 PRO A O 1
ATOM 964 N N . LEU A 1 116 ? 13.602 4.006 -1.692 1.00 98.62 116 LEU A N 1
ATOM 965 C CA . LEU A 1 116 ? 12.514 3.031 -1.826 1.00 98.62 116 LEU A CA 1
ATOM 966 C C . LEU A 1 116 ? 11.841 3.076 -3.202 1.00 98.62 116 LEU A C 1
ATOM 968 O O . LEU A 1 116 ? 11.159 2.122 -3.574 1.00 98.62 116 LEU A O 1
ATOM 972 N N . SER A 1 117 ? 12.056 4.141 -3.977 1.00 98.62 117 SER A N 1
ATOM 973 C CA . SER A 1 117 ? 11.552 4.248 -5.345 1.00 98.62 117 SER A CA 1
ATOM 974 C C . SER A 1 117 ? 12.460 3.589 -6.387 1.00 98.62 117 SER A C 1
ATOM 976 O O . SER A 1 117 ? 12.093 3.493 -7.563 1.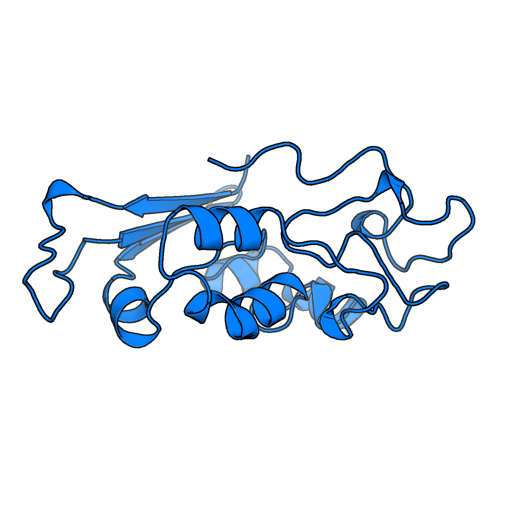00 98.62 117 SER A O 1
ATOM 978 N N . ARG A 1 118 ? 13.635 3.090 -5.982 1.00 98.12 118 ARG A N 1
ATOM 979 C CA . ARG A 1 118 ? 14.576 2.442 -6.900 1.00 98.12 118 ARG A CA 1
ATOM 980 C C . ARG A 1 118 ? 14.077 1.066 -7.348 1.00 98.12 118 ARG A C 1
ATOM 982 O O . ARG A 1 118 ? 13.615 0.255 -6.553 1.00 98.12 118 ARG A O 1
ATOM 989 N N . CYS A 1 119 ? 14.229 0.789 -8.634 1.00 97.50 119 CYS A N 1
ATOM 990 C CA . CYS A 1 119 ? 14.030 -0.501 -9.276 1.00 97.50 119 CYS A CA 1
ATOM 991 C C . CYS A 1 119 ? 15.395 -1.023 -9.742 1.00 97.50 119 CYS A C 1
ATOM 993 O O . CYS A 1 119 ? 16.016 -0.443 -10.629 1.00 97.50 119 CYS A O 1
ATOM 995 N N . THR A 1 120 ? 15.877 -2.116 -9.149 1.00 95.69 120 THR A N 1
ATOM 996 C CA . THR A 1 120 ? 17.208 -2.679 -9.451 1.00 95.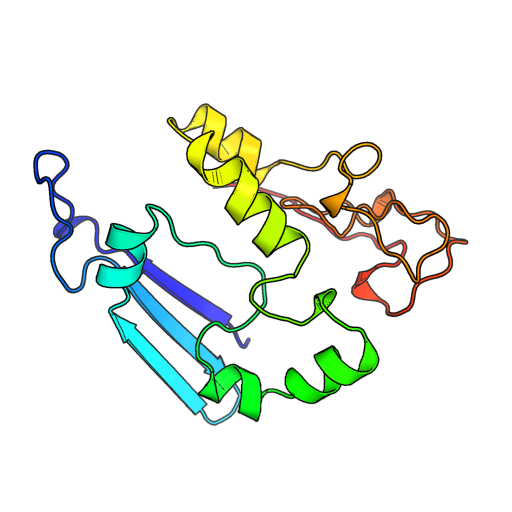69 120 THR A CA 1
ATOM 997 C C . THR A 1 120 ? 17.306 -3.316 -10.836 1.00 95.69 120 THR A C 1
ATOM 999 O O . THR A 1 120 ? 18.402 -3.450 -11.364 1.00 95.69 120 THR A O 1
ATOM 1002 N N . SER A 1 121 ? 16.172 -3.697 -11.425 1.00 96.88 121 SER A N 1
ATOM 1003 C CA . SER A 1 121 ? 16.078 -4.256 -12.780 1.00 96.88 121 SER A CA 1
ATOM 1004 C C . SER A 1 121 ? 15.611 -3.231 -13.819 1.00 96.88 121 SER A C 1
ATOM 1006 O O . SER A 1 121 ? 15.151 -3.628 -14.887 1.00 96.88 121 SER A O 1
ATOM 1008 N N . CYS A 1 122 ? 15.670 -1.935 -13.496 1.00 98.31 122 CYS A N 1
ATOM 1009 C CA . CYS A 1 122 ? 15.305 -0.851 -14.401 1.00 98.31 122 CYS A CA 1
ATOM 1010 C C . CYS A 1 122 ? 16.527 -0.013 -14.780 1.00 98.31 122 CYS A C 1
ATOM 1012 O O . CYS A 1 122 ? 17.444 0.151 -13.974 1.00 98.31 122 CYS A O 1
ATOM 1014 N N . ASP A 1 123 ? 16.485 0.571 -15.974 1.00 97.94 123 ASP A N 1
ATOM 1015 C CA . ASP A 1 123 ? 17.425 1.601 -16.413 1.00 97.94 123 ASP A CA 1
ATOM 1016 C C . ASP A 1 123 ? 16.647 2.780 -17.033 1.00 97.94 123 ASP A C 1
ATOM 1018 O O . ASP A 1 123 ? 15.997 2.583 -18.066 1.00 97.94 123 ASP A O 1
ATOM 1022 N N . PRO A 1 124 ? 16.628 3.974 -16.404 1.00 97.69 124 PRO A N 1
ATOM 1023 C CA . PRO A 1 124 ? 17.300 4.320 -15.147 1.00 97.69 124 PRO A CA 1
ATOM 1024 C C . PRO A 1 124 ? 16.689 3.617 -13.916 1.00 97.69 124 PRO A C 1
ATOM 1026 O O . PRO A 1 124 ? 15.530 3.191 -13.944 1.00 97.69 124 PRO A O 1
ATOM 1029 N N . PRO A 1 125 ? 17.432 3.524 -12.793 1.00 97.50 125 PRO A N 1
ATOM 1030 C CA . PRO A 1 125 ? 16.966 2.819 -11.599 1.00 97.50 125 PRO A CA 1
ATOM 1031 C C . PRO A 1 125 ? 15.869 3.572 -10.839 1.00 97.50 125 PRO A C 1
ATOM 1033 O O . PRO A 1 125 ? 15.137 2.958 -10.070 1.00 97.50 125 PRO A O 1
ATOM 1036 N N . HIS A 1 126 ? 15.739 4.887 -11.009 1.00 96.75 126 HIS A N 1
ATOM 1037 C CA . HIS A 1 126 ? 14.671 5.672 -10.388 1.00 96.75 126 HIS A CA 1
ATOM 1038 C C . HIS A 1 126 ? 13.373 5.472 -11.163 1.00 96.75 126 HIS A C 1
ATOM 1040 O O . HIS A 1 126 ? 13.344 5.700 -12.371 1.00 96.75 126 HIS A O 1
ATOM 1046 N N . ASN A 1 127 ? 12.300 5.059 -10.483 1.00 98.62 127 ASN A N 1
ATOM 1047 C CA . ASN A 1 127 ? 11.036 4.778 -11.153 1.00 98.62 127 ASN A CA 1
ATOM 1048 C C . ASN A 1 127 ? 9.854 5.483 -10.483 1.00 98.62 127 ASN A C 1
ATOM 1050 O O . ASN A 1 127 ? 9.528 5.225 -9.324 1.00 98.62 127 ASN A O 1
ATOM 1054 N N . ALA A 1 128 ? 9.169 6.329 -11.246 1.00 98.62 128 ALA A N 1
ATOM 1055 C CA . ALA A 1 128 ? 8.054 7.147 -10.788 1.00 98.62 128 ALA A CA 1
ATOM 1056 C C . ALA A 1 128 ? 6.777 6.348 -10.467 1.00 98.62 128 ALA A C 1
ATOM 1058 O O . ALA A 1 128 ? 5.842 6.896 -9.876 1.00 98.62 128 ALA A O 1
ATOM 1059 N N . ALA A 1 129 ? 6.734 5.055 -10.814 1.00 98.44 129 ALA A N 1
ATOM 1060 C CA . ALA A 1 129 ? 5.710 4.105 -10.380 1.00 98.44 129 ALA A CA 1
ATOM 1061 C C . ALA A 1 129 ? 5.842 3.712 -8.901 1.00 98.44 129 ALA A C 1
ATOM 1063 O O . ALA A 1 129 ? 4.856 3.343 -8.260 1.00 98.44 129 ALA A O 1
ATOM 1064 N N . ASN A 1 130 ? 7.060 3.766 -8.357 1.00 98.62 130 ASN A N 1
ATOM 1065 C CA . ASN A 1 130 ? 7.400 3.263 -7.029 1.00 98.62 130 ASN A CA 1
ATOM 1066 C C . ASN A 1 130 ? 7.200 4.342 -5.954 1.00 98.62 130 ASN A C 1
ATOM 1068 O O . ASN A 1 130 ? 8.110 4.672 -5.197 1.00 98.62 130 ASN A O 1
ATOM 1072 N N . ALA A 1 131 ? 5.997 4.902 -5.906 1.00 98.81 131 ALA A N 1
ATOM 1073 C CA . ALA A 1 131 ? 5.598 5.962 -4.989 1.00 98.81 131 ALA A CA 1
ATOM 1074 C C . ALA A 1 131 ? 4.149 5.757 -4.529 1.00 98.81 131 ALA A C 1
ATOM 1076 O O . ALA A 1 131 ? 3.431 4.925 -5.084 1.00 98.81 131 ALA A O 1
ATOM 1077 N N . ILE A 1 132 ? 3.702 6.518 -3.526 1.00 98.81 132 ILE A N 1
ATOM 1078 C CA . ILE A 1 132 ? 2.302 6.474 -3.073 1.00 98.81 132 ILE A CA 1
ATOM 1079 C C . ILE A 1 132 ? 1.389 7.032 -4.172 1.00 98.81 132 ILE A C 1
ATOM 1081 O O . ILE A 1 132 ? 0.436 6.366 -4.574 1.00 98.81 132 ILE A O 1
ATOM 1085 N N . SER A 1 133 ? 1.749 8.191 -4.731 1.00 98.81 133 SER A N 1
ATOM 1086 C CA . SER A 1 133 ? 1.079 8.793 -5.887 1.00 98.81 133 SER A CA 1
ATOM 1087 C C . SER A 1 133 ? 1.941 8.657 -7.141 1.00 98.81 133 SER A C 1
ATOM 1089 O O . SER A 1 133 ? 2.712 9.554 -7.478 1.00 98.81 133 SER A O 1
ATOM 1091 N N . ALA A 1 134 ? 1.831 7.526 -7.840 1.00 98.81 134 ALA A N 1
ATOM 1092 C CA . ALA A 1 134 ? 2.629 7.233 -9.036 1.00 98.81 134 ALA A CA 1
ATOM 1093 C C . ALA A 1 134 ? 2.542 8.327 -10.125 1.00 98.81 134 ALA A C 1
ATOM 1095 O O . ALA A 1 134 ? 1.524 9.010 -10.249 1.00 98.81 134 ALA A O 1
ATOM 1096 N N . ARG A 1 135 ? 3.604 8.462 -10.929 1.00 98.69 135 ARG A N 1
ATOM 1097 C CA . ARG A 1 135 ? 3.729 9.402 -12.061 1.00 98.69 135 ARG A CA 1
ATOM 1098 C C . ARG A 1 135 ? 4.401 8.732 -13.261 1.00 98.69 135 ARG A C 1
ATOM 1100 O O . ARG A 1 135 ? 5.526 9.061 -13.620 1.00 98.69 135 ARG A O 1
ATOM 1107 N N . GLY A 1 136 ? 3.735 7.740 -13.854 1.00 98.25 136 GLY A N 1
ATOM 1108 C CA . GLY A 1 136 ? 4.303 6.930 -14.940 1.00 98.25 136 GLY A CA 1
ATOM 1109 C C . GLY A 1 136 ? 4.708 7.730 -16.178 1.00 98.25 136 GLY A C 1
ATOM 1110 O O . GLY A 1 136 ? 5.568 7.291 -16.936 1.00 98.25 136 GLY A O 1
ATOM 1111 N N . ASP A 1 137 ? 4.140 8.921 -16.352 1.00 98.50 137 ASP A N 1
ATOM 1112 C CA . ASP A 1 137 ? 4.483 9.871 -17.406 1.00 98.50 137 ASP A CA 1
ATOM 1113 C C . ASP A 1 137 ? 5.912 10.426 -17.272 1.00 98.50 137 ASP A C 1
ATOM 1115 O O . ASP A 1 137 ? 6.508 10.833 -18.266 1.00 98.50 137 ASP A O 1
ATOM 1119 N N . LEU A 1 138 ? 6.486 10.396 -16.064 1.00 98.62 138 LEU A N 1
ATOM 1120 C CA . LEU A 1 138 ? 7.842 10.878 -15.784 1.00 98.62 138 LEU A CA 1
ATOM 1121 C C . LEU A 1 138 ? 8.930 9.813 -15.988 1.00 98.62 138 LEU A C 1
ATOM 1123 O O . LEU A 1 138 ? 10.117 10.137 -15.949 1.00 98.62 138 LEU A O 1
ATOM 1127 N N . ASN A 1 139 ? 8.556 8.550 -16.204 1.00 98.62 139 ASN A N 1
ATOM 1128 C CA . ASN A 1 139 ? 9.513 7.510 -16.579 1.00 98.62 139 ASN A CA 1
ATOM 1129 C C . ASN A 1 139 ? 9.984 7.741 -18.031 1.00 98.62 139 ASN A C 1
ATOM 1131 O O . ASN A 1 139 ? 9.145 8.044 -18.875 1.00 98.62 139 ASN A O 1
ATOM 1135 N N . PRO A 1 140 ? 11.275 7.592 -18.376 1.00 98.25 140 PRO A N 1
ATOM 1136 C CA . PRO A 1 140 ? 11.733 7.760 -19.758 1.00 98.25 140 PRO A CA 1
ATOM 1137 C C . PRO A 1 140 ? 11.092 6.770 -20.744 1.00 98.25 140 PRO A C 1
ATOM 1139 O O . PRO A 1 140 ? 11.062 5.565 -20.510 1.00 98.25 140 PRO A O 1
ATOM 1142 N N . ALA A 1 141 ? 10.630 7.253 -21.899 1.00 97.81 141 ALA A N 1
ATOM 1143 C CA . ALA A 1 141 ? 10.016 6.393 -22.919 1.00 97.81 141 ALA A CA 1
ATOM 1144 C C . ALA A 1 141 ? 10.975 5.327 -23.486 1.00 97.81 141 ALA A C 1
ATOM 1146 O O . ALA A 1 141 ? 10.532 4.261 -23.902 1.00 97.81 141 ALA A O 1
ATOM 1147 N N . ASN A 1 142 ? 12.279 5.605 -23.472 1.00 97.88 142 ASN A N 1
ATOM 1148 C CA . ASN A 1 142 ? 13.347 4.709 -23.914 1.00 97.88 142 ASN A CA 1
ATOM 1149 C C . ASN A 1 142 ? 13.997 3.906 -22.769 1.00 97.88 142 ASN A C 1
ATOM 1151 O O . ASN A 1 142 ? 15.044 3.299 -22.985 1.00 97.88 142 ASN A O 1
ATOM 1155 N N . GLY A 1 143 ? 13.422 3.923 -21.562 1.00 97.94 143 GLY A N 1
ATOM 1156 C CA . GLY A 1 143 ? 13.950 3.167 -20.429 1.00 97.94 143 GLY A CA 1
ATOM 1157 C C . GLY A 1 143 ? 13.744 1.655 -20.563 1.00 97.94 143 GLY A C 1
ATOM 1158 O O . GLY A 1 143 ? 12.851 1.180 -21.269 1.00 97.94 143 GLY A O 1
ATOM 1159 N N . THR A 1 144 ? 14.556 0.888 -19.838 1.00 98.44 144 THR A N 1
ATOM 1160 C CA . THR A 1 144 ? 14.418 -0.569 -19.727 1.00 98.44 144 THR A CA 1
ATOM 1161 C C . THR A 1 144 ? 13.646 -0.915 -18.461 1.00 98.44 144 THR A C 1
ATOM 1163 O O . THR A 1 144 ? 14.027 -0.503 -17.366 1.00 98.44 144 THR A O 1
ATOM 1166 N N . TYR A 1 145 ? 12.573 -1.698 -18.601 1.00 98.38 145 TYR A N 1
ATOM 1167 C CA . TYR A 1 145 ? 11.675 -2.054 -17.501 1.00 98.38 145 TYR A CA 1
ATOM 1168 C C . TYR A 1 145 ? 11.354 -3.554 -17.517 1.00 98.38 145 TYR A C 1
ATOM 1170 O O . TYR A 1 145 ? 11.065 -4.100 -18.583 1.00 98.38 145 TYR A O 1
ATOM 1178 N N . PRO A 1 146 ? 11.325 -4.233 -16.356 1.00 97.62 146 PRO A N 1
ATOM 1179 C CA . PRO A 1 146 ? 11.101 -5.680 -16.301 1.00 97.62 146 PRO A CA 1
ATOM 1180 C C . PRO A 1 146 ? 9.641 -6.078 -16.580 1.00 97.62 146 PRO A C 1
ATOM 1182 O O . PRO A 1 146 ? 9.362 -7.236 -16.886 1.00 97.62 146 PRO A O 1
ATOM 1185 N N . PHE A 1 147 ? 8.697 -5.140 -16.455 1.00 97.62 147 PHE A N 1
ATOM 1186 C CA . PHE A 1 147 ? 7.281 -5.333 -16.768 1.00 97.62 147 PHE A CA 1
ATOM 1187 C C . PHE A 1 147 ? 6.564 -3.989 -16.967 1.00 97.62 147 PHE A C 1
ATOM 1189 O O . PHE A 1 147 ? 6.996 -2.946 -16.478 1.00 97.62 147 PHE A O 1
ATOM 1196 N N . LYS A 1 148 ? 5.421 -4.030 -17.666 1.00 97.31 148 LYS A N 1
ATOM 1197 C CA . LYS A 1 148 ? 4.688 -2.851 -18.161 1.00 97.31 148 LYS A CA 1
ATOM 1198 C C . LYS A 1 148 ? 4.321 -1.822 -17.085 1.00 97.31 148 LYS A C 1
ATOM 1200 O O . LYS A 1 148 ? 4.347 -0.635 -17.361 1.00 97.31 148 LYS A O 1
ATOM 1205 N N . ALA A 1 149 ? 3.995 -2.243 -15.863 1.00 97.25 149 ALA A N 1
ATOM 1206 C CA . ALA A 1 149 ? 3.592 -1.308 -14.805 1.00 97.25 149 ALA A CA 1
ATOM 1207 C C . ALA A 1 149 ? 4.703 -0.326 -14.383 1.00 97.25 149 ALA A C 1
ATOM 1209 O O . ALA A 1 149 ? 4.405 0.665 -13.730 1.00 97.25 149 ALA A O 1
ATOM 1210 N N . LEU A 1 150 ? 5.961 -0.597 -14.742 1.00 98.19 150 LEU A N 1
ATOM 1211 C CA . LEU A 1 150 ? 7.101 0.271 -14.458 1.00 98.19 150 LEU A CA 1
ATOM 1212 C C . LEU A 1 150 ? 7.494 1.165 -15.643 1.00 98.19 150 LEU A C 1
ATOM 1214 O O . LEU A 1 150 ? 8.396 1.981 -15.485 1.00 98.19 150 LEU A O 1
ATOM 1218 N N . SER A 1 151 ? 6.870 1.024 -16.818 1.00 98.06 151 SER A N 1
ATOM 1219 C CA . SER A 1 151 ? 7.282 1.758 -18.021 1.00 98.06 151 SER A CA 1
ATOM 1220 C C . SER A 1 151 ? 6.735 3.185 -18.090 1.00 98.06 151 SER A C 1
ATOM 1222 O O . SER A 1 151 ? 5.911 3.592 -17.268 1.00 98.06 151 SER A O 1
ATOM 1224 N N . HIS A 1 152 ? 7.172 3.940 -19.102 1.00 98.38 152 HIS A N 1
ATOM 1225 C CA . HIS A 1 152 ? 6.531 5.195 -19.491 1.00 98.38 152 HIS A CA 1
ATOM 1226 C C . HIS A 1 152 ? 5.083 4.941 -19.914 1.00 98.38 152 HIS A C 1
ATOM 1228 O O . HIS A 1 152 ? 4.823 4.172 -20.843 1.00 98.38 152 HIS A O 1
ATOM 1234 N N . LEU A 1 153 ? 4.140 5.551 -19.206 1.00 97.25 153 LEU A N 1
ATOM 1235 C CA . LEU A 1 153 ? 2.709 5.333 -19.388 1.00 97.25 153 LEU A CA 1
ATOM 1236 C C . LEU A 1 153 ? 1.941 6.572 -18.924 1.00 97.25 153 LEU A C 1
ATOM 1238 O O . LEU A 1 153 ? 2.248 7.130 -17.874 1.00 97.25 153 LEU A O 1
ATOM 1242 N N . ALA A 1 154 ? 0.875 6.935 -19.637 1.00 97.56 154 ALA A N 1
ATOM 1243 C CA . ALA A 1 154 ? -0.085 7.946 -19.190 1.00 97.56 154 ALA A CA 1
ATOM 1244 C C . ALA A 1 154 ? -0.966 7.396 -18.046 1.00 97.56 154 ALA A C 1
ATOM 1246 O O . ALA A 1 154 ? -2.151 7.119 -18.225 1.00 97.56 154 ALA A O 1
ATOM 1247 N N . TYR A 1 155 ? -0.361 7.171 -16.877 1.00 96.06 155 TYR A N 1
ATOM 1248 C CA . TYR A 1 155 ? -1.019 6.687 -15.664 1.00 96.06 155 TYR A CA 1
ATOM 1249 C C . TYR A 1 155 ? -0.354 7.270 -14.411 1.00 96.06 155 TYR A C 1
ATOM 1251 O O . TYR A 1 155 ? 0.823 7.634 -14.411 1.00 96.06 155 TYR A O 1
ATOM 1259 N N . GLY A 1 156 ? -1.099 7.306 -13.311 1.00 98.06 156 GLY A N 1
ATOM 1260 C CA . GLY A 1 156 ? -0.576 7.760 -12.033 1.00 98.06 156 GLY A CA 1
ATOM 1261 C C . GLY A 1 156 ? -1.671 7.973 -11.001 1.00 98.06 156 GLY A C 1
ATOM 1262 O O . GLY A 1 156 ? -2.836 7.656 -11.242 1.00 98.06 156 GLY A O 1
ATOM 1263 N N . GLY A 1 157 ? -1.290 8.524 -9.852 1.00 98.44 157 GLY A N 1
ATOM 1264 C CA . GLY A 1 157 ? -2.250 9.048 -8.887 1.00 98.44 157 GLY A CA 1
ATOM 1265 C C . GLY A 1 157 ? -2.861 10.350 -9.405 1.00 98.44 157 GLY A C 1
ATOM 1266 O O . GLY A 1 157 ? -2.142 11.315 -9.657 1.00 98.44 157 GLY A O 1
ATOM 1267 N N . THR A 1 158 ? -4.182 10.384 -9.573 1.00 98.38 158 THR A N 1
ATOM 1268 C CA . THR A 1 158 ? -4.904 11.552 -10.108 1.00 98.38 158 THR A CA 1
ATOM 1269 C C . THR A 1 158 ? -5.548 12.394 -9.007 1.00 98.38 158 THR A C 1
ATOM 1271 O O . THR A 1 158 ? -5.639 13.615 -9.125 1.00 98.38 158 THR A O 1
ATOM 1274 N N . ASP A 1 159 ? -5.930 11.780 -7.888 1.00 98.38 159 ASP A N 1
ATOM 1275 C CA . ASP A 1 159 ? -6.604 12.440 -6.774 1.00 98.38 159 ASP A CA 1
ATOM 1276 C C . ASP A 1 159 ? -6.143 11.912 -5.399 1.00 98.38 159 ASP A C 1
ATOM 1278 O O . ASP A 1 159 ? -5.342 10.985 -5.301 1.00 98.38 159 ASP A O 1
ATOM 1282 N N . ALA A 1 160 ? -6.619 12.562 -4.337 1.00 97.69 160 ALA A N 1
ATOM 1283 C CA . ALA A 1 160 ? -6.585 12.088 -2.956 1.00 97.69 160 ALA A CA 1
ATOM 1284 C C . ALA A 1 160 ? -7.851 12.631 -2.274 1.00 97.69 160 ALA A C 1
ATOM 1286 O O . ALA A 1 160 ? -8.264 13.750 -2.593 1.00 97.69 160 ALA A O 1
ATOM 1287 N N . LYS A 1 161 ? -8.487 11.822 -1.425 1.00 95.31 161 LYS A N 1
ATOM 1288 C CA . LYS A 1 161 ? -9.753 12.122 -0.749 1.00 95.31 161 LYS A CA 1
ATOM 1289 C C . LYS A 1 161 ? -9.655 11.702 0.707 1.00 95.31 161 LYS A C 1
ATOM 1291 O O . LYS A 1 161 ? -8.963 10.685 0.945 1.00 95.31 161 LYS A O 1
#

Secondary structure (DSSP, 8-state):
---EEEEE-GGG--TT-SSPPTTSEEEEEEETTEEEEEE-HHHHHHHS----SSS--SHHHHHHTTHHHHHHHHGGGGSTTTSHHHHHHHHHGGG--SHHHHHHHHT---TTT-GGGB-TTSBSSB-TTSSSS-BGGGS-TT-B-SSGGGSS-S-B-----